Protein AF-A0A7V8XT64-F1 (afdb_monomer_lite)

Structure (mmCIF, N/CA/C/O backbone):
data_AF-A0A7V8XT64-F1
#
_entry.id   AF-A0A7V8XT64-F1
#
loop_
_atom_site.group_PDB
_atom_site.id
_atom_site.type_symbol
_atom_site.label_atom_id
_atom_site.label_alt_id
_atom_site.label_comp_id
_atom_site.label_asym_id
_atom_site.label_entity_id
_atom_site.label_seq_id
_atom_site.pdbx_PDB_ins_code
_atom_site.Cartn_x
_atom_site.Cartn_y
_atom_site.Cartn_z
_atom_site.occupancy
_atom_site.B_iso_or_equiv
_atom_site.auth_seq_id
_atom_site.auth_comp_id
_atom_site.auth_asym_id
_atom_site.auth_atom_id
_atom_site.pdbx_PDB_model_num
ATOM 1 N N . MET A 1 1 ? -1.040 -18.549 42.650 1.00 36.38 1 MET A N 1
ATOM 2 C CA . MET A 1 1 ? -1.243 -18.620 41.186 1.00 36.38 1 MET A CA 1
ATOM 3 C C . MET A 1 1 ? -1.570 -17.219 40.685 1.00 36.38 1 MET A C 1
ATOM 5 O O . MET A 1 1 ? -2.711 -16.791 40.794 1.00 36.38 1 MET A O 1
ATOM 9 N N . ALA A 1 2 ? -0.559 -16.460 40.255 1.00 38.19 2 ALA A N 1
ATOM 10 C CA . ALA A 1 2 ? -0.755 -15.112 39.727 1.00 38.19 2 ALA A CA 1
ATOM 11 C C . ALA A 1 2 ? -1.240 -15.217 38.276 1.00 38.19 2 ALA A C 1
ATOM 13 O O . ALA A 1 2 ? -0.547 -15.773 37.426 1.00 38.19 2 ALA A O 1
ATOM 14 N N . ARG A 1 3 ? -2.455 -14.733 38.005 1.00 42.31 3 ARG A N 1
ATOM 15 C CA . ARG A 1 3 ? -2.964 -14.577 36.642 1.00 42.31 3 ARG A CA 1
ATOM 16 C C . ARG A 1 3 ? -2.160 -13.463 35.980 1.00 42.31 3 ARG A C 1
ATOM 18 O O . ARG A 1 3 ? -2.280 -12.306 36.366 1.00 42.31 3 ARG A O 1
ATOM 25 N N . VAL A 1 4 ? -1.320 -13.832 35.020 1.00 47.19 4 VAL A N 1
ATOM 26 C CA . VAL A 1 4 ? -0.683 -12.888 34.101 1.00 47.19 4 VAL A CA 1
ATOM 27 C C . VAL A 1 4 ? -1.810 -12.262 33.287 1.00 47.19 4 VAL A C 1
ATOM 29 O O . VAL A 1 4 ? -2.451 -12.938 32.484 1.00 47.19 4 VAL A O 1
ATOM 32 N N . SER A 1 5 ? -2.114 -10.998 33.565 1.00 37.12 5 SER A N 1
ATOM 33 C CA . SER A 1 5 ? -3.057 -10.213 32.775 1.00 37.12 5 SER A CA 1
ATOM 34 C C . SER A 1 5 ? -2.549 -10.149 31.333 1.00 37.12 5 SER A C 1
ATOM 36 O O . SER A 1 5 ? -1.414 -9.709 31.131 1.00 37.12 5 SER A O 1
ATOM 38 N N . PRO A 1 6 ? -3.332 -10.565 30.322 1.00 47.47 6 PRO A N 1
ATOM 39 C CA . PRO A 1 6 ? -2.971 -10.276 28.948 1.00 47.47 6 PRO A CA 1
ATOM 40 C C . PRO A 1 6 ? -3.035 -8.756 28.808 1.00 47.47 6 PRO A C 1
ATOM 42 O O . PRO A 1 6 ? -4.056 -8.134 29.107 1.00 47.47 6 PRO A O 1
ATOM 45 N N . LEU A 1 7 ? -1.889 -8.171 28.464 1.00 44.84 7 LEU A N 1
ATOM 46 C CA . LEU A 1 7 ? -1.711 -6.753 28.184 1.00 44.84 7 LEU A CA 1
ATOM 47 C C . LEU A 1 7 ? -2.914 -6.247 27.388 1.00 44.84 7 LEU A C 1
ATOM 49 O O . LEU A 1 7 ? -3.201 -6.761 26.305 1.00 44.84 7 LEU A O 1
ATOM 53 N N . ARG A 1 8 ? -3.637 -5.280 27.969 1.00 46.34 8 ARG A N 1
ATOM 54 C CA . ARG A 1 8 ? -4.703 -4.561 27.278 1.00 46.34 8 ARG A CA 1
ATOM 55 C C . ARG A 1 8 ? -4.146 -4.100 25.938 1.00 46.34 8 ARG A C 1
ATOM 57 O O . ARG A 1 8 ? -3.163 -3.368 25.899 1.00 46.34 8 ARG A O 1
ATOM 64 N N . VAL A 1 9 ? -4.772 -4.554 24.863 1.00 50.09 9 VAL A N 1
ATOM 65 C CA . VAL A 1 9 ? -4.642 -3.931 23.550 1.00 50.09 9 VAL A CA 1
ATOM 66 C C . VAL A 1 9 ? -5.013 -2.462 23.766 1.00 50.09 9 VAL A C 1
ATOM 68 O O . VAL A 1 9 ? -6.109 -2.191 24.262 1.00 50.09 9 VAL A O 1
ATOM 71 N N . SER A 1 10 ? -4.063 -1.546 23.555 1.00 53.88 10 SER A N 1
ATOM 72 C CA . SER A 1 10 ? -4.280 -0.106 23.731 1.00 53.88 10 SER A CA 1
ATOM 73 C C . SER A 1 10 ? -5.560 0.300 23.011 1.00 53.88 10 SER A C 1
ATOM 75 O O . SER A 1 10 ? -5.739 0.004 21.832 1.00 53.88 10 SER A O 1
ATOM 77 N N . SER A 1 11 ? -6.466 0.946 23.742 1.00 59.38 11 SER A N 1
ATOM 78 C CA . SER A 1 11 ? -7.793 1.368 23.289 1.00 59.38 11 SER A CA 1
ATOM 79 C C . SER A 1 11 ? -7.725 2.600 22.380 1.00 59.38 11 SER A C 1
ATOM 81 O O . SER A 1 11 ? -8.457 3.568 22.592 1.00 59.38 11 SER A O 1
ATOM 83 N N . ALA A 1 12 ? -6.804 2.613 21.419 1.00 64.06 12 ALA A N 1
ATOM 84 C CA . ALA A 1 12 ? -6.775 3.648 20.401 1.00 64.06 12 ALA A CA 1
ATOM 85 C C . ALA A 1 12 ? -8.031 3.501 19.533 1.00 64.06 12 ALA A C 1
ATOM 87 O O . ALA A 1 12 ? -8.422 2.393 19.160 1.00 64.06 12 ALA A O 1
ATOM 88 N N . SER A 1 13 ? -8.702 4.614 19.247 1.00 78.12 13 SER A N 1
ATOM 89 C CA . SER A 1 13 ? -9.881 4.592 18.387 1.00 78.12 13 SER A CA 1
ATOM 90 C C . SER A 1 13 ? -9.481 4.251 16.946 1.00 78.12 13 SER A C 1
ATOM 92 O O . SER A 1 13 ? -8.373 4.567 16.507 1.00 78.12 13 SER A O 1
ATOM 94 N N . VAL A 1 14 ? -10.396 3.631 16.193 1.00 78.94 14 VAL A N 1
ATOM 95 C CA . VAL A 1 14 ? -10.206 3.291 14.768 1.00 78.94 14 VAL A CA 1
ATOM 96 C C . VAL A 1 14 ? -9.659 4.477 13.945 1.00 78.94 14 VAL A C 1
ATOM 98 O O . VAL A 1 14 ? -8.701 4.271 13.197 1.00 78.94 14 VAL A O 1
ATOM 101 N N . PRO A 1 15 ? -10.138 5.731 14.120 1.00 81.56 15 PRO A N 1
ATOM 102 C CA . PRO A 1 15 ? -9.564 6.888 13.432 1.00 81.56 15 PRO A CA 1
ATOM 103 C C . PRO A 1 15 ? -8.076 7.116 13.734 1.00 81.56 15 PRO A C 1
ATOM 105 O O . PRO A 1 15 ? -7.299 7.345 12.813 1.00 81.56 15 PRO A O 1
ATOM 108 N N . VAL A 1 16 ? -7.656 6.988 14.997 1.00 83.12 16 VAL A N 1
ATOM 109 C CA . VAL A 1 16 ? -6.255 7.193 15.408 1.00 83.12 16 VAL A CA 1
ATOM 110 C C . VAL A 1 16 ? -5.346 6.105 14.832 1.00 83.12 16 VAL A C 1
ATOM 112 O O . VAL A 1 16 ? -4.272 6.406 14.310 1.00 83.12 16 VAL A O 1
ATOM 115 N N . LEU A 1 17 ? -5.788 4.845 14.875 1.00 83.06 17 LEU A N 1
ATOM 116 C CA . LEU A 1 17 ? -5.041 3.721 14.302 1.00 83.06 17 LEU A CA 1
ATOM 117 C C . LEU A 1 17 ? -4.937 3.827 12.778 1.00 83.06 17 LEU A C 1
ATOM 119 O O . LEU A 1 17 ? -3.848 3.682 12.223 1.00 83.06 17 LEU A O 1
ATOM 123 N N . SER A 1 18 ? -6.044 4.136 12.099 1.00 86.94 18 SER A N 1
ATOM 124 C CA . SER A 1 18 ? -6.047 4.304 10.644 1.00 86.94 18 SER A CA 1
ATOM 125 C C . SER A 1 18 ? -5.125 5.448 10.210 1.00 86.94 18 SER A C 1
ATOM 127 O O . SER A 1 18 ? -4.338 5.277 9.284 1.00 86.94 18 SER A O 1
ATOM 129 N N . GLU A 1 19 ? -5.111 6.586 10.910 1.00 88.75 19 GLU A N 1
ATOM 130 C CA . GLU A 1 19 ? -4.208 7.690 10.577 1.00 88.75 19 GLU A CA 1
ATOM 131 C C . GLU A 1 19 ? -2.734 7.303 10.768 1.00 88.75 19 GLU A C 1
ATOM 133 O O . GLU A 1 19 ? -1.887 7.624 9.926 1.00 88.75 19 GLU A O 1
ATOM 138 N N . PHE A 1 20 ? -2.421 6.578 11.844 1.00 88.56 20 PHE A N 1
ATOM 139 C CA . PHE A 1 20 ? -1.080 6.058 12.080 1.00 88.56 20 PHE A CA 1
ATOM 140 C C . PHE A 1 20 ? -0.623 5.137 10.943 1.00 88.56 20 PHE A C 1
ATOM 142 O O . PHE A 1 20 ? 0.409 5.386 10.316 1.00 88.56 20 PHE A O 1
ATOM 149 N N . TYR A 1 21 ? -1.418 4.120 10.608 1.00 90.50 21 TYR A N 1
ATOM 150 C CA . TYR A 1 21 ? -1.091 3.196 9.525 1.00 90.50 21 TYR A CA 1
ATOM 151 C C . TYR A 1 21 ? -0.996 3.905 8.170 1.00 90.50 21 TYR A C 1
ATOM 153 O O . TYR A 1 21 ? -0.122 3.583 7.363 1.00 90.50 21 TYR A O 1
ATOM 161 N N . ARG A 1 22 ? -1.837 4.919 7.931 1.00 93.56 22 ARG A N 1
ATOM 162 C CA . ARG A 1 22 ? -1.826 5.722 6.703 1.00 93.56 22 ARG A CA 1
ATOM 163 C C . ARG A 1 22 ? -0.475 6.406 6.527 1.00 93.56 22 ARG A C 1
ATOM 165 O O . ARG A 1 22 ? 0.098 6.344 5.440 1.00 93.56 22 ARG A O 1
ATOM 172 N N . LYS A 1 23 ? 0.052 7.015 7.594 1.00 92.38 23 LYS A N 1
ATOM 173 C CA . LYS A 1 23 ? 1.370 7.671 7.591 1.00 92.38 23 LYS A CA 1
ATOM 174 C C . LYS A 1 23 ? 2.494 6.682 7.283 1.00 92.38 23 LYS A C 1
ATOM 176 O O . LYS A 1 23 ? 3.365 6.996 6.476 1.00 92.38 23 LYS A O 1
ATOM 181 N N . GLU A 1 24 ? 2.449 5.483 7.858 1.00 91.50 24 GLU A N 1
ATOM 182 C CA . GLU A 1 24 ? 3.464 4.454 7.604 1.00 91.50 24 GLU A CA 1
ATOM 183 C C . GLU A 1 24 ? 3.447 3.969 6.143 1.00 91.50 24 GLU A C 1
ATOM 185 O O . GLU A 1 24 ? 4.490 3.940 5.487 1.00 91.50 24 GLU A O 1
ATOM 190 N N . PHE A 1 25 ? 2.273 3.684 5.567 1.00 93.19 25 PHE A N 1
ATOM 191 C CA . PHE A 1 25 ? 2.186 3.293 4.153 1.00 93.19 25 PHE A CA 1
ATOM 192 C C . PHE A 1 25 ? 2.611 4.411 3.190 1.00 93.19 25 PHE A C 1
ATOM 194 O O . PHE A 1 25 ? 3.245 4.126 2.172 1.00 93.19 25 PHE A O 1
ATOM 201 N N . ILE A 1 26 ? 2.329 5.680 3.510 1.00 94.06 26 ILE A N 1
ATOM 202 C CA . ILE A 1 26 ? 2.812 6.824 2.718 1.00 94.06 26 ILE A CA 1
ATOM 203 C C . ILE A 1 26 ? 4.344 6.874 2.715 1.00 94.06 26 ILE A C 1
ATOM 205 O O . ILE A 1 26 ? 4.938 7.023 1.648 1.00 94.06 26 ILE A O 1
ATOM 209 N N . ARG A 1 27 ? 5.002 6.662 3.862 1.00 92.50 27 ARG A N 1
ATOM 210 C CA . ARG A 1 27 ? 6.474 6.618 3.925 1.00 92.50 27 ARG A CA 1
ATOM 211 C C . ARG A 1 27 ? 7.057 5.516 3.046 1.00 92.50 27 ARG A C 1
ATOM 213 O O . ARG A 1 27 ? 8.028 5.760 2.327 1.00 92.50 27 ARG A O 1
ATOM 220 N N . HI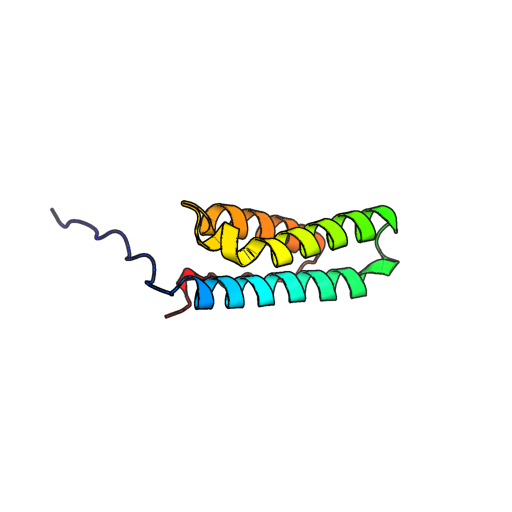S A 1 28 ? 6.460 4.323 3.064 1.00 91.19 28 HIS A N 1
ATOM 221 C CA . HIS A 1 28 ? 6.863 3.237 2.167 1.00 91.19 28 HIS A CA 1
ATOM 222 C C . HIS A 1 28 ? 6.702 3.634 0.694 1.00 91.19 28 HIS A C 1
ATOM 224 O O . HIS A 1 28 ? 7.610 3.396 -0.100 1.00 91.19 28 HIS A O 1
ATOM 230 N N . ARG A 1 29 ? 5.598 4.303 0.340 1.00 92.62 29 ARG A N 1
ATOM 231 C CA . ARG A 1 29 ? 5.342 4.800 -1.019 1.00 92.62 29 ARG A CA 1
ATOM 232 C C . ARG A 1 29 ? 6.384 5.823 -1.479 1.00 92.62 29 ARG A C 1
ATOM 234 O O . ARG A 1 29 ? 6.921 5.710 -2.576 1.00 92.62 29 ARG A O 1
ATOM 241 N N . GLU A 1 30 ? 6.730 6.783 -0.627 1.00 93.06 30 GLU A N 1
ATOM 242 C CA . GLU A 1 30 ? 7.769 7.785 -0.905 1.00 93.06 30 GLU A CA 1
ATOM 243 C C . GLU A 1 30 ? 9.172 7.172 -1.009 1.00 93.06 30 GLU A C 1
ATOM 245 O O . GLU A 1 30 ? 10.019 7.639 -1.772 1.00 93.06 30 GLU A O 1
ATOM 250 N N . CYS A 1 31 ? 9.460 6.142 -0.213 1.00 91.38 31 CYS A N 1
ATOM 251 C CA . CYS A 1 31 ? 10.718 5.408 -0.302 1.00 91.38 31 CYS A CA 1
ATOM 252 C C . CYS A 1 31 ? 10.816 4.635 -1.622 1.00 91.38 31 CYS A C 1
ATOM 254 O O . CYS A 1 31 ? 11.808 4.771 -2.334 1.00 91.38 31 CYS A O 1
ATOM 256 N N . LEU A 1 32 ? 9.751 3.923 -1.994 1.00 90.00 32 LEU A N 1
ATOM 257 C CA . LEU A 1 32 ? 9.662 3.206 -3.261 1.00 90.00 32 LEU A CA 1
ATOM 258 C C . LEU A 1 32 ? 9.847 4.150 -4.460 1.00 90.00 32 LEU A C 1
ATOM 260 O O . LEU A 1 32 ? 10.601 3.838 -5.378 1.00 90.00 32 LEU A O 1
ATOM 264 N N . ALA A 1 33 ? 9.227 5.335 -4.424 1.00 90.50 33 ALA A N 1
ATOM 265 C CA . ALA A 1 33 ? 9.391 6.351 -5.463 1.00 90.50 33 ALA A CA 1
ATOM 266 C C . ALA A 1 33 ? 10.850 6.820 -5.609 1.00 90.50 33 ALA A C 1
ATOM 268 O O . ALA A 1 33 ? 11.323 7.013 -6.728 1.00 90.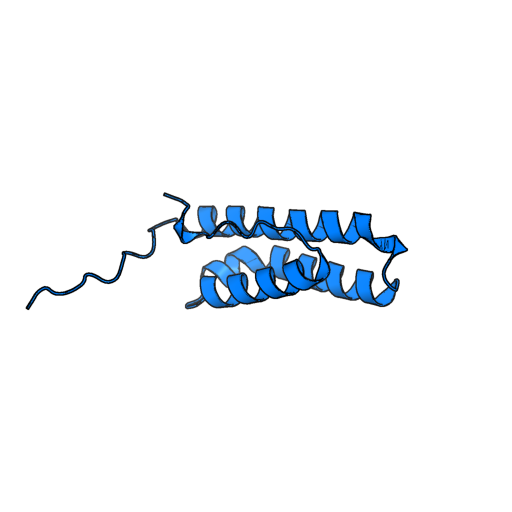50 33 ALA A O 1
ATOM 269 N N . ARG A 1 34 ? 11.582 6.960 -4.495 1.00 91.19 34 ARG A N 1
ATOM 270 C CA . ARG A 1 34 ? 13.017 7.299 -4.502 1.00 91.19 34 ARG A CA 1
ATOM 271 C C . ARG A 1 34 ? 13.893 6.167 -5.030 1.00 91.19 34 ARG A C 1
ATOM 273 O O . ARG A 1 34 ? 14.923 6.439 -5.625 1.00 91.19 34 ARG A O 1
ATOM 280 N N . GLN A 1 35 ? 13.484 4.918 -4.834 1.00 87.69 35 GLN A N 1
ATOM 281 C CA . GLN A 1 35 ? 14.223 3.739 -5.290 1.00 87.69 35 GLN A CA 1
ATOM 282 C C . GLN A 1 35 ? 13.864 3.311 -6.721 1.00 87.69 35 GLN A C 1
ATOM 284 O O . GLN A 1 35 ? 14.334 2.269 -7.171 1.00 87.69 35 GLN A O 1
ATOM 289 N N . ARG A 1 36 ? 13.043 4.089 -7.445 1.00 90.00 36 ARG A N 1
ATOM 290 C CA . ARG A 1 36 ? 12.508 3.723 -8.768 1.00 90.00 36 ARG A CA 1
ATOM 291 C C . ARG A 1 36 ? 13.579 3.262 -9.758 1.00 90.00 36 ARG A C 1
ATOM 293 O O . ARG A 1 36 ? 13.333 2.323 -10.499 1.00 90.00 36 ARG A O 1
ATOM 300 N N . GLU A 1 37 ? 14.761 3.874 -9.733 1.00 91.44 37 GLU A N 1
ATOM 301 C CA . GLU A 1 37 ? 15.879 3.529 -10.624 1.00 91.44 37 GLU A CA 1
ATOM 302 C C . GLU A 1 37 ? 16.472 2.126 -10.391 1.00 91.44 37 GLU A C 1
ATOM 304 O O . GLU A 1 37 ? 17.108 1.573 -11.286 1.00 91.44 37 GLU A O 1
ATOM 309 N N . TYR A 1 38 ? 16.246 1.528 -9.217 1.00 89.25 38 TYR A N 1
ATOM 310 C CA . TYR A 1 38 ? 16.777 0.212 -8.844 1.00 89.25 38 TYR A CA 1
ATOM 311 C C . TYR A 1 38 ? 15.813 -0.943 -9.131 1.00 89.25 38 TYR A C 1
ATOM 313 O O . TYR A 1 38 ? 16.177 -2.110 -8.979 1.00 89.25 38 TYR A O 1
ATOM 321 N N . PHE A 1 39 ? 14.583 -0.640 -9.542 1.00 88.69 39 PHE A N 1
ATOM 322 C CA . PHE A 1 39 ? 13.541 -1.626 -9.787 1.00 88.69 39 PHE A CA 1
ATOM 323 C C . PHE A 1 39 ? 13.031 -1.535 -11.222 1.00 88.69 39 PHE A C 1
ATOM 325 O O . PHE A 1 39 ? 13.121 -0.508 -11.887 1.00 88.69 39 PHE A O 1
ATOM 332 N N . SER A 1 40 ? 12.443 -2.626 -11.712 1.00 93.06 40 SER A N 1
ATOM 333 C CA . SER A 1 40 ? 11.700 -2.556 -12.971 1.00 93.06 40 SER A CA 1
ATOM 334 C C . SER A 1 40 ? 10.470 -1.652 -12.825 1.00 93.06 40 SER A C 1
ATOM 336 O O . SER A 1 40 ? 9.805 -1.662 -11.787 1.00 93.06 40 SER A O 1
ATOM 338 N N . GLU A 1 41 ? 10.103 -0.952 -13.898 1.00 91.75 41 GLU A N 1
ATOM 339 C CA . GLU A 1 41 ? 8.886 -0.125 -13.957 1.00 91.75 41 GLU A CA 1
ATOM 340 C C . GLU A 1 41 ? 7.622 -0.903 -13.564 1.00 91.75 41 GLU A C 1
ATOM 342 O O . GLU A 1 41 ? 6.745 -0.378 -12.875 1.00 91.75 41 GLU A O 1
ATOM 347 N N . ARG A 1 42 ? 7.550 -2.187 -13.938 1.00 92.69 42 ARG A N 1
ATOM 348 C CA . ARG A 1 42 ? 6.460 -3.078 -13.532 1.00 92.69 42 ARG A CA 1
ATOM 349 C C . ARG A 1 42 ? 6.432 -3.293 -12.019 1.00 92.69 42 ARG A C 1
ATOM 351 O O . ARG A 1 42 ? 5.377 -3.149 -11.419 1.00 92.69 42 ARG A O 1
ATOM 358 N N . ALA A 1 43 ? 7.576 -3.590 -11.401 1.00 90.12 43 ALA A N 1
ATOM 359 C CA . ALA A 1 43 ? 7.653 -3.796 -9.953 1.00 90.12 43 ALA A CA 1
ATOM 360 C C . ALA A 1 43 ? 7.246 -2.536 -9.171 1.00 90.12 43 ALA A C 1
ATOM 362 O O . ALA A 1 43 ? 6.525 -2.637 -8.181 1.00 90.12 43 ALA A O 1
ATOM 363 N N . ILE A 1 44 ? 7.653 -1.354 -9.647 1.00 90.75 44 ILE A N 1
ATOM 364 C CA . ILE A 1 44 ? 7.255 -0.070 -9.058 1.00 90.75 44 ILE A CA 1
ATOM 365 C C . ILE A 1 44 ? 5.753 0.156 -9.202 1.00 90.75 44 ILE A C 1
ATOM 367 O O . ILE A 1 44 ? 5.093 0.502 -8.226 1.00 90.75 44 ILE A O 1
ATOM 371 N N . THR A 1 45 ? 5.206 -0.076 -10.394 1.00 92.25 45 THR A N 1
ATOM 372 C CA . THR A 1 45 ? 3.776 0.112 -10.669 1.00 92.25 45 THR A CA 1
ATOM 373 C C . THR A 1 45 ? 2.916 -0.825 -9.820 1.00 92.25 45 THR A C 1
ATOM 375 O O . THR A 1 45 ? 1.952 -0.379 -9.200 1.00 92.25 45 THR A O 1
ATOM 378 N N . ASP A 1 46 ? 3.289 -2.104 -9.737 1.00 93.00 46 ASP A N 1
ATOM 379 C CA . ASP A 1 46 ? 2.551 -3.111 -8.970 1.00 93.00 46 ASP A CA 1
ATOM 380 C C . ASP A 1 46 ? 2.585 -2.793 -7.462 1.00 93.00 46 ASP A C 1
ATOM 382 O O . ASP A 1 46 ? 1.558 -2.871 -6.781 1.00 93.00 46 ASP A O 1
ATOM 386 N N . ALA A 1 47 ? 3.741 -2.379 -6.931 1.00 91.56 47 ALA A N 1
ATOM 387 C CA . ALA A 1 47 ? 3.878 -2.016 -5.523 1.00 91.56 47 ALA A CA 1
ATOM 388 C C . ALA A 1 47 ? 3.181 -0.684 -5.175 1.00 91.56 47 ALA A C 1
ATOM 390 O O . ALA A 1 47 ? 2.540 -0.602 -4.124 1.00 91.56 47 ALA A O 1
ATOM 391 N N . ASP A 1 48 ? 3.232 0.331 -6.048 1.00 91.62 48 ASP A N 1
ATOM 392 C CA . ASP A 1 48 ? 2.497 1.591 -5.858 1.00 91.62 48 ASP A CA 1
ATOM 393 C C . ASP A 1 48 ? 0.981 1.363 -5.865 1.00 91.62 48 ASP A C 1
ATOM 395 O O . ASP A 1 48 ? 0.272 1.859 -4.988 1.00 91.62 48 ASP A O 1
ATOM 399 N N . ALA A 1 49 ? 0.483 0.544 -6.799 1.00 94.50 49 ALA A N 1
ATOM 400 C CA . ALA A 1 49 ? -0.928 0.181 -6.873 1.00 94.50 49 ALA A CA 1
ATOM 401 C C . ALA A 1 49 ? -1.391 -0.577 -5.618 1.00 94.50 49 ALA A C 1
ATOM 403 O O . ALA A 1 49 ? -2.469 -0.300 -5.082 1.00 94.50 49 ALA A O 1
ATOM 404 N N . ALA A 1 50 ? -0.569 -1.502 -5.111 1.00 93.69 50 ALA A N 1
ATOM 405 C CA . ALA A 1 50 ? -0.854 -2.211 -3.868 1.00 93.69 50 ALA A CA 1
ATOM 406 C C . ALA A 1 50 ? -0.907 -1.256 -2.662 1.00 93.69 50 ALA A C 1
ATOM 408 O O . ALA A 1 50 ? -1.852 -1.324 -1.873 1.00 93.69 50 ALA A O 1
ATOM 409 N N . LEU A 1 51 ? 0.050 -0.329 -2.541 1.00 93.31 51 LEU A N 1
ATOM 410 C CA . LEU A 1 51 ? 0.059 0.693 -1.487 1.00 93.31 51 LEU A CA 1
ATOM 411 C C . LEU A 1 51 ? -1.167 1.605 -1.568 1.00 93.31 51 LEU A C 1
ATOM 413 O O . LEU A 1 51 ? -1.830 1.832 -0.557 1.00 93.31 51 LEU A O 1
ATOM 417 N N . ALA A 1 52 ? -1.501 2.090 -2.765 1.00 94.44 52 ALA A N 1
ATOM 418 C CA . ALA A 1 52 ? -2.661 2.945 -2.989 1.00 94.44 52 ALA A CA 1
ATOM 419 C C . ALA A 1 52 ? -3.967 2.249 -2.580 1.00 94.44 52 ALA A C 1
ATOM 421 O O . ALA A 1 52 ? -4.808 2.857 -1.918 1.00 94.44 52 ALA A O 1
ATOM 422 N N . ARG A 1 53 ? -4.110 0.957 -2.902 1.00 95.50 53 ARG A N 1
ATOM 423 C CA . ARG A 1 53 ? -5.268 0.158 -2.491 1.00 95.50 53 ARG A CA 1
ATOM 424 C C . ARG A 1 53 ? -5.367 0.037 -0.972 1.00 95.50 53 ARG A C 1
ATOM 426 O O . ARG A 1 53 ? -6.431 0.291 -0.420 1.00 95.50 53 ARG A O 1
ATOM 433 N N . VAL A 1 54 ? -4.274 -0.310 -0.293 1.00 93.12 54 VAL A N 1
ATOM 434 C CA . VAL A 1 54 ? -4.271 -0.445 1.174 1.00 93.12 54 VAL A CA 1
ATOM 435 C C . VAL A 1 54 ? -4.603 0.888 1.848 1.00 93.12 54 VAL A C 1
ATOM 437 O O . VAL A 1 54 ? -5.436 0.923 2.746 1.00 93.12 54 VAL A O 1
ATOM 440 N N . ILE A 1 55 ? -4.019 1.993 1.377 1.00 93.56 55 ILE A N 1
ATOM 441 C CA . ILE A 1 55 ? -4.300 3.346 1.883 1.00 93.56 55 ILE A CA 1
ATOM 442 C C . ILE A 1 55 ? -5.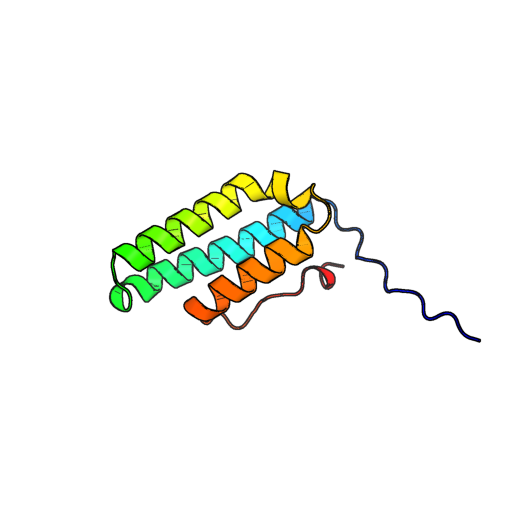771 3.743 1.660 1.00 93.56 55 ILE A C 1
ATOM 444 O O . ILE A 1 55 ? -6.351 4.434 2.501 1.00 93.56 55 ILE A O 1
ATOM 448 N N . GLY A 1 56 ? -6.370 3.335 0.538 1.00 93.50 56 GLY A N 1
ATOM 449 C CA . GLY A 1 56 ? -7.771 3.613 0.217 1.00 93.50 56 GLY A CA 1
ATOM 450 C C . GLY A 1 56 ? -8.769 2.808 1.051 1.00 93.50 56 GLY A C 1
ATOM 451 O O . GLY A 1 56 ? -9.836 3.318 1.361 1.00 93.50 56 GLY A O 1
ATOM 452 N N . GLN A 1 57 ? -8.412 1.585 1.452 1.00 93.25 57 GLN A N 1
ATOM 453 C CA . GLN A 1 57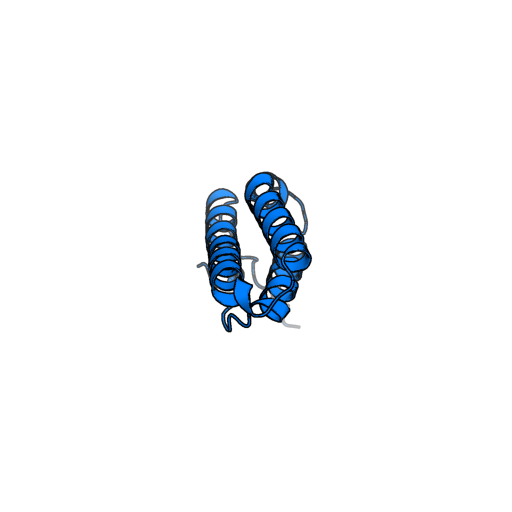 ? -9.281 0.678 2.220 1.00 93.25 57 GLN A CA 1
ATOM 454 C C . GLN A 1 57 ? -8.981 0.683 3.727 1.00 93.25 57 GLN A C 1
ATOM 456 O O . GLN A 1 57 ? -9.474 -0.155 4.474 1.00 93.25 57 GLN A O 1
ATOM 461 N N . LEU A 1 58 ? -8.122 1.590 4.184 1.00 90.19 58 LEU A N 1
ATOM 462 C CA . LEU A 1 58 ? -7.500 1.493 5.499 1.00 90.19 58 LEU A CA 1
ATOM 463 C C . LEU A 1 58 ? -8.495 1.617 6.660 1.00 90.19 58 LEU A C 1
ATOM 465 O O . LEU A 1 58 ? -8.340 0.931 7.665 1.00 90.19 58 LEU A O 1
ATOM 469 N N . GLU A 1 59 ? -9.505 2.471 6.512 1.00 87.69 59 GLU A N 1
ATOM 470 C CA . GLU A 1 59 ? -10.574 2.659 7.500 1.00 87.69 59 GLU A CA 1
ATOM 471 C C . GLU A 1 59 ? -11.410 1.382 7.638 1.00 87.69 59 GLU A C 1
ATOM 473 O O . GLU A 1 59 ? -11.504 0.842 8.736 1.00 87.69 59 GLU A O 1
ATOM 478 N N . GLU A 1 60 ? -11.870 0.816 6.517 1.00 89.56 60 GLU A N 1
ATOM 479 C CA . GLU A 1 60 ? -12.588 -0.468 6.484 1.00 89.56 60 GLU A CA 1
ATOM 480 C C . GLU A 1 60 ? -11.752 -1.610 7.079 1.00 89.56 60 GLU A C 1
ATOM 482 O O . GLU A 1 60 ? -12.266 -2.443 7.821 1.00 89.56 60 GLU A O 1
ATOM 487 N N . ILE A 1 61 ? -10.447 -1.657 6.780 1.00 88.88 61 ILE A N 1
ATOM 488 C CA . ILE A 1 61 ? -9.545 -2.672 7.338 1.00 88.88 61 ILE A CA 1
ATOM 489 C C . ILE A 1 61 ? -9.439 -2.517 8.857 1.00 88.88 61 ILE A C 1
ATOM 491 O O . ILE A 1 61 ? -9.442 -3.525 9.555 1.00 88.88 61 ILE A O 1
ATOM 495 N N . CYS A 1 62 ? -9.347 -1.289 9.378 1.00 87.31 62 CYS A N 1
ATOM 496 C CA . CYS A 1 62 ? -9.212 -1.035 10.816 1.00 87.31 62 CYS A CA 1
ATOM 497 C C . CYS A 1 62 ? -10.480 -1.364 11.620 1.00 87.31 62 CYS A C 1
ATOM 499 O O . CYS A 1 62 ? -10.391 -1.549 12.832 1.00 87.31 62 CYS A O 1
ATOM 501 N N . GLU A 1 63 ? -11.638 -1.465 10.969 1.00 87.50 63 GLU A N 1
ATOM 502 C CA . GLU A 1 63 ? -12.894 -1.898 11.591 1.00 87.50 63 GLU A CA 1
ATOM 503 C C . GLU A 1 63 ? -13.013 -3.428 11.707 1.00 87.50 63 GLU A C 1
ATOM 505 O O . GLU A 1 63 ? -13.847 -3.932 12.460 1.00 87.50 63 GLU A O 1
ATOM 510 N N . GLN A 1 64 ? -12.182 -4.186 10.984 1.00 86.62 64 GLN A N 1
ATOM 511 C CA . GLN A 1 64 ? -12.235 -5.647 10.968 1.00 86.62 64 GLN A CA 1
ATOM 512 C C . GLN A 1 64 ? -11.476 -6.282 12.138 1.00 86.62 64 GLN A C 1
ATOM 514 O O . GLN A 1 64 ? -10.399 -5.842 12.549 1.00 86.62 64 GLN A O 1
ATOM 519 N N . GLU A 1 65 ? -11.986 -7.415 12.627 1.00 81.69 65 GLU A N 1
ATOM 520 C CA . GLU A 1 65 ? -11.239 -8.251 13.565 1.00 81.69 65 GLU A CA 1
ATOM 521 C C . GLU A 1 65 ? -9.928 -8.737 12.925 1.00 81.69 65 GLU A C 1
ATOM 523 O O . GLU A 1 65 ? -9.905 -9.316 11.839 1.00 81.69 65 GLU A O 1
ATOM 528 N N . GLY A 1 66 ? -8.807 -8.506 13.611 1.00 80.75 66 GLY A N 1
ATOM 529 C CA . GLY A 1 66 ? -7.483 -8.887 13.115 1.00 80.75 66 GLY A CA 1
ATOM 530 C C . GLY A 1 66 ? -6.811 -7.863 12.193 1.00 80.75 66 GLY A C 1
ATOM 531 O O . GLY A 1 66 ? -5.750 -8.180 11.642 1.00 80.75 66 GLY A O 1
ATOM 532 N N . ALA A 1 67 ? -7.355 -6.644 12.075 1.00 86.12 67 ALA A N 1
ATOM 533 C CA . ALA A 1 67 ? -6.755 -5.519 11.353 1.00 86.12 67 ALA A CA 1
ATOM 534 C C . ALA A 1 67 ? -5.248 -5.368 11.621 1.00 86.12 67 ALA A C 1
ATOM 536 O O . ALA A 1 67 ? -4.442 -5.379 10.690 1.00 86.12 67 ALA A O 1
ATOM 537 N N . ASP A 1 68 ? -4.846 -5.345 12.895 1.00 82.69 68 ASP A N 1
ATOM 538 C CA . AS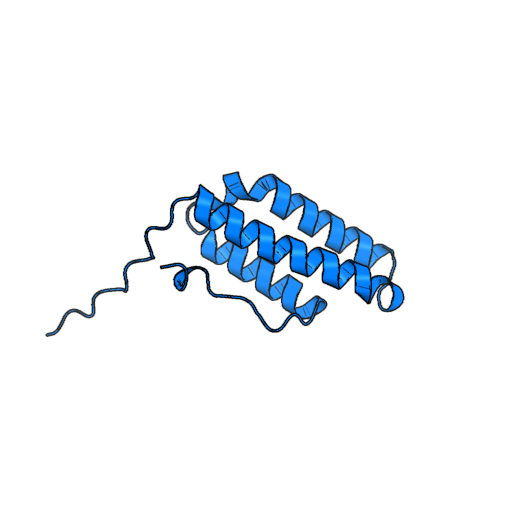P A 1 68 ? -3.446 -5.190 13.310 1.00 82.69 68 ASP A CA 1
ATOM 539 C C . ASP A 1 68 ? -2.532 -6.296 12.762 1.00 82.69 68 ASP A C 1
ATOM 541 O O . ASP A 1 68 ? -1.378 -6.056 12.400 1.00 82.69 68 ASP A O 1
ATOM 545 N N . GLN A 1 69 ? -3.033 -7.533 12.671 1.00 85.88 69 GLN A N 1
ATOM 546 C CA . GLN A 1 69 ? -2.256 -8.655 12.140 1.00 85.88 69 GLN A CA 1
ATOM 547 C C . GLN A 1 69 ? -2.117 -8.578 10.621 1.00 85.88 69 GLN A C 1
ATOM 549 O O . GLN A 1 69 ? -1.073 -8.957 10.080 1.00 85.88 69 GLN A O 1
ATOM 554 N N . LEU A 1 70 ? -3.164 -8.141 9.919 1.00 89.00 70 LEU A N 1
ATOM 555 C CA . LEU A 1 70 ? -3.114 -7.925 8.476 1.00 89.00 70 LEU A CA 1
ATOM 556 C C . LEU A 1 70 ? -2.176 -6.760 8.146 1.00 89.00 70 LEU A C 1
ATOM 558 O O . LEU A 1 70 ? -1.220 -6.944 7.393 1.00 89.00 70 LEU A O 1
ATOM 562 N N . ILE A 1 71 ? -2.390 -5.603 8.768 1.00 88.88 71 ILE A N 1
ATOM 563 C CA . ILE A 1 71 ? -1.591 -4.397 8.544 1.00 88.88 71 ILE A CA 1
ATOM 564 C C . ILE A 1 71 ? -0.134 -4.632 8.943 1.00 88.88 71 ILE A C 1
ATOM 566 O O . ILE A 1 71 ? 0.770 -4.319 8.171 1.00 88.88 71 ILE A O 1
ATOM 570 N N . GLY A 1 72 ? 0.121 -5.287 10.079 1.00 87.38 72 GLY A N 1
ATOM 571 C CA . GLY A 1 72 ? 1.477 -5.653 10.483 1.00 87.38 72 GLY A CA 1
ATOM 572 C C . GLY A 1 72 ? 2.175 -6.586 9.486 1.00 87.38 72 GLY A C 1
ATOM 573 O O . GLY A 1 72 ? 3.380 -6.462 9.268 1.00 87.38 72 GLY A O 1
ATOM 574 N N . ARG A 1 73 ? 1.448 -7.514 8.844 1.00 89.06 73 ARG A N 1
ATOM 575 C CA . ARG A 1 73 ? 2.006 -8.356 7.768 1.00 89.06 73 ARG A CA 1
ATOM 576 C C . ARG A 1 73 ? 2.334 -7.537 6.520 1.00 89.06 73 ARG A C 1
ATOM 578 O O . ARG A 1 73 ? 3.429 -7.701 5.987 1.00 89.06 73 ARG A O 1
ATOM 585 N N . LEU A 1 74 ? 1.431 -6.653 6.100 1.00 90.88 74 LEU A N 1
ATOM 586 C CA . LEU A 1 74 ? 1.627 -5.783 4.936 1.00 90.88 74 LEU A CA 1
ATOM 587 C C . LEU A 1 74 ? 2.820 -4.840 5.132 1.00 90.88 74 LEU A C 1
ATOM 589 O O . LEU A 1 74 ? 3.700 -4.780 4.278 1.00 90.88 74 LEU A O 1
ATOM 593 N N . LEU A 1 75 ? 2.911 -4.171 6.284 1.00 89.19 75 LEU A N 1
ATOM 594 C CA . LEU A 1 75 ? 4.033 -3.284 6.607 1.00 89.19 75 LEU A CA 1
ATOM 595 C C . LEU A 1 75 ? 5.370 -4.033 6.595 1.00 89.19 75 LEU A C 1
ATOM 597 O O . LEU A 1 75 ? 6.343 -3.537 6.037 1.00 89.19 75 LEU A O 1
ATOM 601 N N . ARG A 1 76 ? 5.428 -5.269 7.113 1.00 87.81 76 ARG A N 1
ATOM 602 C CA . ARG A 1 76 ? 6.646 -6.095 7.021 1.00 87.81 76 ARG A CA 1
ATOM 603 C C . ARG A 1 76 ? 7.024 -6.443 5.580 1.00 87.81 76 ARG A C 1
ATOM 605 O O . ARG A 1 76 ? 8.209 -6.428 5.260 1.00 87.81 76 ARG A O 1
ATOM 612 N N . GLN A 1 77 ? 6.049 -6.740 4.719 1.00 89.31 77 GLN A N 1
ATOM 613 C CA . GLN A 1 77 ? 6.304 -7.017 3.302 1.00 89.31 77 GLN A CA 1
ATOM 614 C C . GLN A 1 77 ? 6.858 -5.785 2.578 1.00 89.31 77 GLN A C 1
ATOM 616 O O . GLN A 1 77 ? 7.872 -5.893 1.893 1.00 89.31 77 GLN A O 1
ATOM 621 N N . PHE A 1 78 ? 6.264 -4.605 2.782 1.00 88.25 78 PHE A N 1
ATOM 622 C CA . PHE A 1 78 ? 6.781 -3.368 2.190 1.00 88.25 78 PHE A CA 1
ATOM 623 C C . PHE A 1 78 ? 8.121 -2.947 2.788 1.00 88.25 78 PHE A C 1
ATOM 625 O O . PHE A 1 78 ? 8.975 -2.430 2.068 1.00 88.25 78 PHE A O 1
ATOM 632 N N . ASN A 1 79 ? 8.356 -3.211 4.073 1.00 87.38 79 ASN A N 1
ATOM 633 C CA . ASN A 1 79 ? 9.648 -2.960 4.693 1.00 87.38 79 ASN A CA 1
ATOM 634 C C . ASN A 1 79 ? 10.769 -3.805 4.066 1.00 87.38 79 ASN A C 1
ATOM 636 O O . ASN A 1 79 ? 11.860 -3.296 3.843 1.00 87.38 79 ASN A O 1
ATOM 640 N N . ALA A 1 80 ? 10.501 -5.065 3.712 1.00 84.69 80 ALA A N 1
ATOM 641 C CA . ALA A 1 80 ? 11.493 -5.913 3.045 1.00 84.69 80 ALA A CA 1
ATOM 642 C C . ALA A 1 80 ? 11.956 -5.350 1.686 1.00 84.69 80 ALA A C 1
ATOM 644 O O . ALA A 1 80 ? 13.078 -5.622 1.270 1.00 84.69 80 ALA A O 1
ATOM 645 N N . VAL A 1 81 ? 11.109 -4.562 1.013 1.00 80.88 81 VAL A N 1
ATOM 646 C CA . VAL A 1 81 ? 11.429 -3.916 -0.272 1.00 80.88 81 VAL A CA 1
ATOM 647 C C . VAL A 1 81 ? 12.055 -2.537 -0.067 1.00 80.88 81 VAL A C 1
ATOM 649 O O . VAL A 1 81 ? 13.033 -2.198 -0.720 1.00 80.88 81 VAL A O 1
ATOM 652 N N . THR A 1 82 ? 11.496 -1.743 0.845 1.00 83.19 82 THR A N 1
ATOM 653 C CA . THR A 1 82 ? 11.881 -0.334 1.036 1.00 83.19 82 THR A CA 1
ATOM 654 C C . THR A 1 82 ? 13.078 -0.152 1.970 1.00 83.19 82 THR A C 1
ATOM 656 O O . THR A 1 82 ? 13.765 0.863 1.891 1.00 83.19 82 THR A O 1
ATOM 659 N N . GLY A 1 83 ? 13.356 -1.116 2.854 1.00 77.25 83 GLY A N 1
ATOM 660 C CA . GLY A 1 83 ? 14.450 -1.041 3.824 1.00 77.25 83 GLY A CA 1
ATOM 661 C C . GLY A 1 83 ? 14.255 0.027 4.907 1.00 77.25 83 GLY A C 1
ATOM 662 O O . GLY A 1 83 ? 15.220 0.393 5.578 1.00 77.25 83 GLY A O 1
ATOM 663 N N . LEU A 1 84 ? 13.033 0.544 5.084 1.00 74.50 84 LEU A N 1
ATOM 664 C CA . LEU A 1 84 ? 12.711 1.510 6.133 1.00 74.50 84 LEU A CA 1
ATOM 665 C C . LEU A 1 84 ? 12.771 0.834 7.510 1.00 74.50 84 LEU A C 1
ATOM 667 O O . LEU A 1 84 ? 11.782 0.312 8.019 1.00 74.50 84 LEU A O 1
ATOM 671 N N . SER A 1 85 ? 13.934 0.867 8.157 1.00 56.19 85 SER A N 1
ATOM 672 C CA . SER A 1 85 ? 14.085 0.431 9.546 1.00 56.19 85 SER A CA 1
ATOM 673 C C . SER A 1 85 ? 13.202 1.285 10.465 1.00 56.19 85 SER A C 1
ATOM 675 O O . SER A 1 85 ? 13.619 2.349 10.917 1.00 56.19 85 SER A O 1
ATOM 677 N N . GLY A 1 86 ? 11.964 0.867 10.711 1.00 61.09 86 GLY A N 1
ATOM 678 C CA . GLY A 1 86 ? 11.060 1.685 11.511 1.00 61.09 86 GLY A CA 1
ATOM 679 C C . GLY A 1 86 ? 9.597 1.341 11.335 1.00 61.09 86 GLY A C 1
ATOM 680 O O . GLY A 1 86 ? 8.801 2.228 11.072 1.00 61.09 86 GLY A O 1
ATOM 681 N N . TRP A 1 87 ? 9.222 0.073 11.505 1.00 62.81 87 TRP A N 1
ATOM 682 C CA . TRP A 1 87 ? 7.849 -0.183 11.923 1.00 62.81 87 TRP A CA 1
ATOM 683 C C . TRP A 1 87 ? 7.730 0.233 13.390 1.00 62.81 87 TRP A C 1
ATOM 685 O O . TRP A 1 87 ? 8.287 -0.430 14.267 1.00 62.81 87 TRP A O 1
ATOM 695 N N . SER A 1 88 ? 7.043 1.341 13.652 1.00 61.03 88 SER A N 1
ATOM 696 C CA 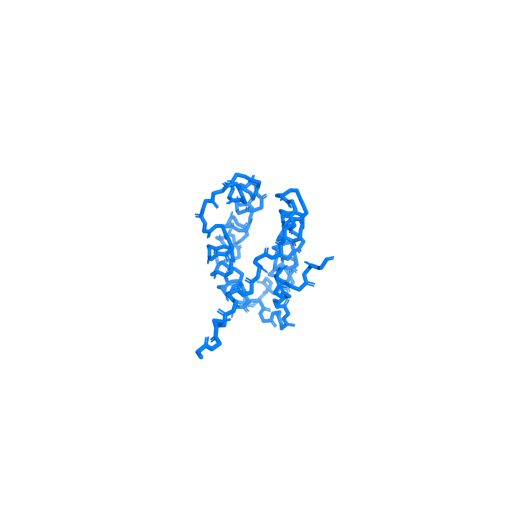. SER A 1 88 ? 6.604 1.674 15.006 1.00 61.03 88 SER A CA 1
ATOM 697 C C . SER A 1 88 ? 5.425 0.760 15.350 1.00 61.03 88 SER A C 1
ATOM 699 O O . SER A 1 88 ? 4.453 0.689 14.599 1.00 61.03 88 SER A O 1
ATOM 701 N N . ASP A 1 89 ? 5.520 0.003 16.446 1.00 62.28 89 ASP A N 1
ATOM 702 C CA . ASP A 1 89 ? 4.421 -0.871 16.862 1.00 62.28 89 ASP A CA 1
ATOM 703 C C . ASP A 1 89 ? 3.229 0.020 17.270 1.00 62.28 89 ASP A C 1
ATOM 705 O O . ASP A 1 89 ? 3.378 0.832 18.184 1.00 62.28 89 ASP A O 1
ATOM 709 N N . PRO A 1 90 ? 2.054 -0.097 16.627 1.00 62.56 90 PRO A N 1
ATOM 710 C CA . PRO A 1 90 ? 0.855 0.666 16.977 1.00 62.56 90 PRO A CA 1
ATOM 711 C C . PRO A 1 90 ? 0.442 0.465 18.442 1.00 62.56 90 PRO A C 1
ATOM 713 O O . PRO A 1 90 ? -0.185 1.345 19.021 1.00 62.56 90 PRO A O 1
ATOM 716 N N . LYS A 1 91 ? 0.850 -0.635 19.093 1.00 64.81 91 LYS A N 1
ATOM 717 C CA . LYS A 1 91 ? 0.657 -0.846 20.540 1.00 64.81 91 LYS A CA 1
ATOM 718 C C . LYS A 1 91 ? 1.455 0.124 21.415 1.00 64.81 91 LYS A C 1
ATOM 720 O O . LYS A 1 91 ? 1.214 0.182 22.616 1.00 64.81 91 LYS A O 1
ATOM 725 N N . GLN A 1 92 ? 2.404 0.862 20.840 1.00 58.47 92 GLN A N 1
ATOM 726 C CA . GLN A 1 92 ? 3.141 1.935 21.511 1.00 58.47 92 GLN A CA 1
ATOM 727 C C . GLN A 1 92 ? 2.430 3.294 21.422 1.00 58.47 92 GLN A C 1
ATOM 729 O O . GLN A 1 92 ? 2.894 4.252 22.039 1.00 58.47 92 GLN A O 1
ATOM 734 N N . LEU A 1 93 ? 1.315 3.399 20.686 1.00 56.62 93 LEU A N 1
ATOM 735 C CA . LEU A 1 93 ? 0.442 4.572 20.725 1.00 56.62 93 LEU A CA 1
ATOM 736 C C . LEU A 1 93 ? -0.356 4.506 22.032 1.00 56.62 93 LEU A C 1
ATOM 738 O O . LEU A 1 93 ? -1.245 3.666 22.192 1.00 56.62 93 LEU A O 1
ATOM 742 N N . ASN A 1 94 ? 0.057 5.331 22.991 1.00 42.72 94 ASN A N 1
ATOM 743 C CA . ASN A 1 94 ? -0.465 5.378 24.354 1.00 42.72 94 ASN A CA 1
ATOM 744 C C . ASN A 1 94 ? -1.563 6.433 24.492 1.00 42.72 94 ASN A C 1
ATOM 746 O O . ASN A 1 94 ? -1.301 7.589 24.087 1.00 42.72 94 ASN A O 1
#

pLDDT: mean 80.36, std 16.51, range [36.38, 95.5]

Radius of gyration: 15.42 Å; chains: 1; bounding box: 30×26×55 Å

Secondary structure (DSSP, 8-state):
-------PPP---HHHHHHHHHHHHHHHHHHHHHTGGGS-HHHHHHHHHHHHHHHHSHHHHHHSTTHHHHHHHHHHHHHHHH-------GGG--

Sequence (94 aa):
MARVSPLRVSSASVPVLSEFYRKEFIRHRECLARQREYFSERAITDADAALARVIGQLEEICEQEGADQLIGRLLRQFNAVTGLSGWSDPKQLN

Foldseek 3Di:
DDPPPDPPQPPDDLVRLLVVLLVLLVVLLVLLVVCVVVDDPVVSVVSNVVSVVCNVCSSVLSPDDCSLVVSVVVSVVSCVVRVPPDDDRVSPVD